Protein AF-A0A392SR39-F1 (afdb_monomer_lite)

pLDDT: mean 93.75, std 4.28, range [76.06, 98.62]

InterPro domains:
  IPR002902 Gnk2-homologous domain [PS51473] (15-86)
  IPR038408 Gnk2-homologous domain superfamily [G3DSA:3.30.430.20] (15-86)

Foldseek 3Di:
DDDDDPDDCFQHQDCPPDDDDDDPDDDPCVVVVVVVVVVQQVVQLLQLLPDDQPDFSKGKDWDDPDPVDIDIYIDGDDNRYHSVRD

Structure (mmCIF, N/CA/C/O backbone):
data_AF-A0A392SR39-F1
#
_entry.id   AF-A0A392SR39-F1
#
loop_
_atom_site.group_PDB
_atom_site.id
_atom_site.type_symbol
_atom_site.label_atom_id
_atom_site.label_alt_id
_atom_site.label_comp_id
_atom_site.label_asym_id
_atom_site.label_entity_id
_atom_site.label_seq_id
_atom_site.pdbx_PDB_ins_code
_atom_site.Cartn_x
_atom_site.Cartn_y
_atom_site.Cartn_z
_atom_site.occupancy
_atom_site.B_iso_or_equiv
_atom_site.auth_seq_id
_atom_site.auth_comp_id
_atom_site.auth_asym_id
_atom_site.auth_atom_id
_atom_site.pdbx_PDB_model_num
ATOM 1 N N . MET A 1 1 ? 8.652 -9.884 -7.296 1.00 80.88 1 MET A N 1
ATOM 2 C CA . MET A 1 1 ? 7.859 -10.151 -8.514 1.00 80.88 1 MET A CA 1
ATOM 3 C C . MET A 1 1 ? 8.812 -10.536 -9.631 1.00 80.88 1 MET A C 1
ATOM 5 O O . MET A 1 1 ? 9.858 -9.910 -9.735 1.00 80.88 1 MET A O 1
ATOM 9 N N . VAL A 1 2 ? 8.476 -11.547 -10.431 1.00 89.56 2 VAL A N 1
ATOM 10 C CA . VAL A 1 2 ? 9.211 -11.897 -11.656 1.00 89.56 2 VAL A CA 1
ATOM 11 C C . VAL A 1 2 ? 8.254 -11.684 -12.827 1.00 89.56 2 VAL A C 1
ATOM 13 O O . VAL A 1 2 ? 7.134 -12.185 -12.782 1.00 89.56 2 VAL A O 1
ATOM 16 N N . ARG A 1 3 ? 8.669 -10.919 -13.842 1.00 89.94 3 ARG A N 1
ATOM 17 C CA . ARG A 1 3 ? 7.878 -10.627 -15.048 1.00 89.94 3 ARG A CA 1
ATOM 18 C C . ARG A 1 3 ? 8.754 -10.811 -16.284 1.00 89.94 3 ARG A C 1
ATOM 20 O O . ARG A 1 3 ? 9.871 -10.307 -16.316 1.00 89.94 3 ARG A O 1
ATOM 27 N N . TYR A 1 4 ? 8.225 -11.500 -17.290 1.00 92.12 4 TYR A N 1
ATOM 28 C CA . TYR A 1 4 ? 8.829 -11.649 -18.614 1.00 92.12 4 TYR A CA 1
ATOM 29 C C . TYR A 1 4 ? 7.808 -11.245 -19.684 1.00 92.12 4 TYR A C 1
ATOM 31 O O . TYR A 1 4 ? 6.601 -11.370 -19.477 1.00 92.12 4 TYR A O 1
ATOM 39 N N . SER A 1 5 ? 8.282 -10.704 -20.803 1.00 93.00 5 SER A N 1
ATOM 40 C CA . SER A 1 5 ? 7.445 -10.208 -21.898 1.00 93.00 5 SER A CA 1
ATOM 41 C C . SER A 1 5 ? 8.297 -10.050 -23.155 1.00 93.00 5 SER A C 1
ATOM 43 O O . SER A 1 5 ? 9.468 -9.695 -23.054 1.00 93.00 5 SER A O 1
ATOM 45 N N . ASN A 1 6 ? 7.700 -10.265 -24.329 1.00 96.38 6 ASN A N 1
ATOM 46 C CA . ASN A 1 6 ? 8.335 -9.958 -25.618 1.00 96.38 6 ASN A CA 1
ATOM 47 C C . ASN A 1 6 ? 8.293 -8.454 -25.950 1.00 96.38 6 ASN A C 1
ATOM 49 O O . ASN A 1 6 ? 9.019 -7.993 -26.822 1.00 96.38 6 ASN A O 1
ATOM 53 N N . ASN A 1 7 ? 7.452 -7.691 -25.249 1.00 94.50 7 ASN A N 1
ATOM 54 C CA . ASN A 1 7 ? 7.397 -6.233 -25.321 1.00 94.50 7 ASN A CA 1
ATOM 55 C C . ASN A 1 7 ? 8.233 -5.616 -24.196 1.00 94.50 7 ASN A C 1
ATOM 57 O O . ASN A 1 7 ? 8.176 -6.119 -23.071 1.00 94.50 7 ASN A O 1
ATOM 61 N N . SER A 1 8 ? 8.929 -4.509 -24.474 1.00 93.75 8 SER A N 1
ATOM 62 C CA . SER A 1 8 ? 9.599 -3.707 -23.439 1.00 93.75 8 SER A CA 1
ATOM 63 C C . SER A 1 8 ? 8.579 -3.139 -22.445 1.00 93.75 8 SER A C 1
ATOM 65 O O . SER A 1 8 ? 7.513 -2.681 -22.851 1.00 93.75 8 SER A O 1
ATOM 67 N N . PHE A 1 9 ? 8.901 -3.184 -21.151 1.00 93.19 9 PHE A N 1
ATOM 68 C CA . PHE A 1 9 ? 8.040 -2.683 -20.069 1.00 93.19 9 PHE A CA 1
ATOM 69 C C . PHE A 1 9 ? 8.811 -1.956 -18.958 1.00 93.19 9 PHE A C 1
ATOM 71 O O . PHE A 1 9 ? 8.215 -1.604 -17.943 1.00 93.19 9 PHE A O 1
ATOM 78 N N . PHE A 1 10 ? 10.121 -1.751 -19.122 1.00 92.50 10 PHE A N 1
ATOM 79 C CA . PHE A 1 10 ? 10.922 -1.019 -18.143 1.00 92.50 10 PHE A CA 1
ATOM 80 C C . PHE A 1 10 ? 10.463 0.437 -18.052 1.00 92.50 10 PHE A C 1
ATOM 82 O O . PHE A 1 10 ? 10.137 1.051 -19.071 1.00 92.50 10 PHE A O 1
ATOM 89 N N . SER A 1 11 ? 10.424 0.970 -16.832 1.00 92.69 11 SER A N 1
ATOM 90 C CA . SER A 1 11 ? 10.004 2.343 -16.525 1.00 92.69 11 SER A CA 1
ATOM 91 C C . SER A 1 11 ? 8.614 2.696 -17.071 1.00 92.69 11 SER A C 1
ATOM 93 O O . SER A 1 11 ? 8.322 3.856 -17.338 1.00 92.69 11 SER A O 1
ATOM 95 N N . THR A 1 12 ? 7.757 1.689 -17.260 1.00 94.44 12 THR A N 1
ATOM 96 C CA . THR A 1 12 ? 6.398 1.847 -17.786 1.00 94.44 12 THR A CA 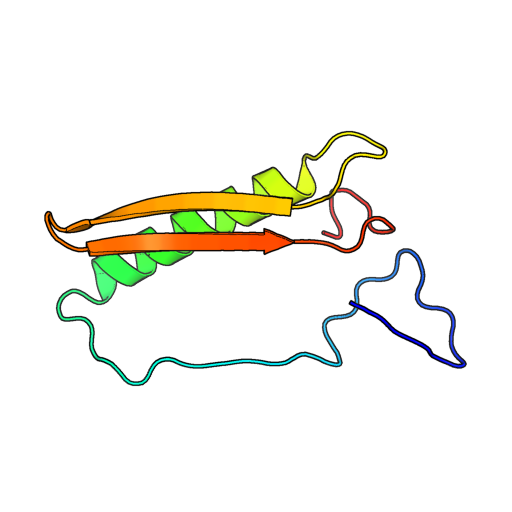1
ATOM 97 C C . THR A 1 12 ? 5.397 1.338 -16.760 1.00 94.44 12 THR A C 1
ATOM 99 O O . THR A 1 12 ? 5.458 0.176 -16.350 1.00 94.44 12 THR A O 1
ATOM 102 N N . VAL A 1 13 ? 4.441 2.186 -16.376 1.00 94.12 13 VAL A N 1
ATOM 103 C CA . VAL A 1 13 ? 3.363 1.799 -15.460 1.00 94.12 13 VAL A CA 1
ATOM 104 C C . VAL A 1 13 ? 2.531 0.685 -16.084 1.00 94.12 13 VAL A C 1
ATOM 106 O O . VAL A 1 13 ? 2.037 0.794 -17.207 1.00 94.12 13 VAL A O 1
ATOM 109 N N . ALA A 1 14 ? 2.355 -0.398 -15.335 1.00 92.44 14 ALA A N 1
ATOM 110 C CA . ALA A 1 14 ? 1.517 -1.512 -15.737 1.00 92.44 14 ALA A CA 1
ATOM 111 C C . ALA A 1 14 ? 0.781 -2.075 -14.524 1.00 92.44 14 ALA A C 1
ATOM 113 O O . ALA A 1 14 ? 1.393 -2.615 -13.607 1.00 92.44 14 ALA A O 1
ATOM 114 N N . THR A 1 15 ? -0.545 -1.998 -14.558 1.00 90.62 15 THR A N 1
ATOM 115 C CA . THR A 1 15 ? -1.432 -2.577 -13.536 1.00 90.62 15 THR A CA 1
ATOM 116 C C . THR A 1 15 ? -1.871 -4.003 -13.875 1.00 90.62 15 THR A C 1
ATOM 118 O O . THR A 1 15 ? -2.494 -4.673 -13.056 1.00 90.62 15 THR A O 1
ATOM 121 N N . SER A 1 16 ? -1.536 -4.483 -15.078 1.00 90.06 16 SER A N 1
ATOM 122 C CA . SER A 1 16 ? -1.843 -5.829 -15.557 1.00 90.06 16 SER A CA 1
ATOM 123 C C . SER A 1 16 ? -0.563 -6.596 -15.923 1.00 90.06 16 SER A C 1
ATOM 125 O O . SER A 1 16 ? 0.318 -6.029 -16.583 1.00 90.06 16 SER A O 1
ATOM 127 N N . PRO A 1 17 ? -0.457 -7.887 -15.550 1.00 88.25 17 PRO A N 1
ATOM 128 C CA . PRO A 1 17 ? -1.430 -8.663 -14.770 1.00 88.25 17 PRO A CA 1
ATOM 129 C C . PRO A 1 17 ? -1.384 -8.330 -13.267 1.00 88.25 17 PRO A C 1
ATOM 131 O O . PRO A 1 17 ? -0.306 -8.155 -12.703 1.00 88.25 17 PRO A O 1
ATOM 134 N N . GLY A 1 18 ? -2.551 -8.293 -12.618 1.00 88.50 18 GLY A N 1
ATOM 135 C CA . GLY A 1 18 ? -2.704 -8.049 -11.180 1.00 88.50 18 GLY A CA 1
ATOM 136 C C . GLY A 1 18 ? -3.506 -9.157 -10.493 1.00 88.50 18 GLY A C 1
ATOM 137 O O . GLY A 1 18 ? -4.362 -9.786 -11.115 1.00 88.50 18 GLY A O 1
ATOM 138 N N . ILE A 1 19 ? -3.226 -9.403 -9.210 1.00 92.50 19 ILE A N 1
ATOM 139 C CA . ILE A 1 19 ? -4.000 -10.314 -8.353 1.00 92.50 19 ILE A CA 1
ATOM 140 C C . ILE A 1 19 ? -4.685 -9.474 -7.280 1.00 92.50 19 ILE A C 1
ATOM 142 O O . ILE A 1 19 ? -4.024 -8.712 -6.578 1.00 92.50 19 ILE A O 1
ATOM 146 N N . TYR A 1 20 ? -5.996 -9.656 -7.130 1.00 93.00 20 TYR A N 1
ATOM 147 C CA . TYR A 1 20 ? -6.807 -8.955 -6.140 1.00 93.00 20 TYR A CA 1
ATOM 148 C C . TYR A 1 20 ? -7.450 -9.967 -5.197 1.00 93.00 20 TYR A C 1
ATOM 150 O O . TYR A 1 20 ? -8.103 -10.911 -5.640 1.00 93.00 20 TYR A O 1
ATOM 158 N N . LEU A 1 21 ? -7.256 -9.765 -3.896 1.00 95.06 21 LEU A N 1
ATOM 159 C CA . LEU A 1 21 ? -7.873 -10.558 -2.838 1.00 95.06 21 LEU A CA 1
ATOM 160 C C . LEU A 1 21 ? -8.829 -9.661 -2.057 1.00 95.06 21 LEU A C 1
ATOM 162 O O . LEU A 1 21 ? -8.503 -8.514 -1.755 1.00 95.06 21 LEU A O 1
ATOM 166 N N . LEU A 1 22 ? -10.009 -10.186 -1.740 1.00 94.25 22 LEU A N 1
ATOM 167 C CA . LEU A 1 22 ? -11.060 -9.459 -1.036 1.00 94.25 22 LEU A CA 1
ATOM 168 C C . LEU A 1 22 ? -11.371 -10.156 0.284 1.00 94.25 22 LEU A C 1
ATOM 170 O O . LEU A 1 22 ? -11.409 -11.383 0.357 1.00 94.25 22 LEU A O 1
ATOM 174 N N . ASN A 1 23 ? -11.622 -9.360 1.319 1.00 92.00 23 ASN A N 1
ATOM 175 C CA . ASN A 1 23 ? -12.135 -9.855 2.588 1.00 92.00 23 ASN A CA 1
ATOM 176 C C . ASN A 1 23 ? -13.672 -9.821 2.565 1.00 92.00 23 ASN A C 1
ATOM 178 O O . ASN A 1 23 ? -14.257 -8.824 2.149 1.00 92.00 23 ASN A O 1
ATOM 182 N N . THR A 1 24 ? -14.319 -10.898 3.014 1.00 96.00 24 THR A N 1
ATOM 183 C CA . THR A 1 24 ? -15.785 -11.023 3.094 1.00 96.00 24 THR A CA 1
ATOM 184 C C . THR A 1 24 ? -16.353 -10.674 4.474 1.00 96.00 24 THR A C 1
ATOM 186 O O . THR A 1 24 ? -17.561 -10.763 4.679 1.00 96.00 24 THR A O 1
ATOM 189 N N . ALA A 1 25 ? -15.504 -10.330 5.446 1.00 93.31 25 ALA A N 1
ATOM 190 C CA . ALA A 1 25 ? -15.926 -9.913 6.777 1.00 93.31 25 ALA A CA 1
ATOM 191 C C . ALA A 1 25 ? -16.541 -8.505 6.763 1.00 93.31 25 ALA A C 1
ATOM 193 O O . ALA A 1 25 ? -16.098 -7.619 6.032 1.00 93.31 25 ALA A O 1
ATOM 194 N N . ASN A 1 26 ? -17.534 -8.289 7.626 1.00 92.56 26 ASN A N 1
ATOM 195 C CA . ASN A 1 26 ? -18.174 -6.988 7.798 1.00 92.56 26 ASN A CA 1
ATOM 196 C C . ASN A 1 26 ? -17.419 -6.105 8.795 1.00 92.56 26 ASN A C 1
ATOM 198 O O . ASN A 1 26 ? -16.842 -6.593 9.768 1.00 92.56 26 ASN A O 1
ATOM 202 N N . ILE A 1 27 ? -17.515 -4.790 8.594 1.00 91.31 27 ILE A N 1
ATOM 203 C CA . ILE A 1 27 ? -17.057 -3.778 9.545 1.00 91.31 27 ILE A CA 1
ATOM 204 C C . ILE A 1 27 ? -18.223 -2.883 9.959 1.00 91.31 27 ILE A C 1
ATOM 206 O O . ILE A 1 27 ? -18.919 -2.319 9.119 1.00 91.31 27 ILE A O 1
ATOM 210 N N . THR A 1 28 ? -18.453 -2.763 11.267 1.00 92.00 28 THR A N 1
ATOM 211 C CA . THR A 1 28 ? -19.634 -2.068 11.799 1.00 92.00 28 THR A CA 1
ATOM 212 C C . THR A 1 28 ? -19.633 -0.576 11.467 1.00 92.00 28 THR A C 1
ATOM 214 O O . THR A 1 28 ? -20.651 -0.035 11.050 1.00 92.00 28 THR A O 1
ATOM 217 N N . ASN A 1 29 ? -18.493 0.104 11.632 1.00 93.00 29 ASN A N 1
ATOM 218 C CA . ASN A 1 29 ? -18.357 1.531 11.331 1.00 93.00 29 ASN A CA 1
ATOM 219 C C . ASN A 1 29 ? -17.631 1.733 9.996 1.00 93.00 29 ASN A C 1
ATOM 221 O O . ASN A 1 29 ? -16.455 2.097 9.953 1.00 93.00 29 ASN A O 1
ATOM 225 N N . GLN A 1 30 ? -18.345 1.457 8.905 1.00 94.31 30 GLN A N 1
ATOM 226 C CA . GLN A 1 30 ? -17.780 1.476 7.560 1.00 94.31 30 GLN A CA 1
ATOM 227 C C . GLN A 1 30 ? -17.240 2.854 7.167 1.00 94.31 30 GLN A C 1
ATOM 229 O O . GLN A 1 30 ? -16.136 2.935 6.644 1.00 94.31 30 GLN A O 1
ATOM 234 N N . THR A 1 31 ? -17.955 3.943 7.457 1.00 96.12 31 THR A N 1
ATOM 235 C CA . THR A 1 31 ? -17.531 5.295 7.057 1.00 96.12 31 THR A CA 1
ATOM 236 C C . THR A 1 31 ? -16.186 5.681 7.668 1.00 96.12 31 THR A C 1
ATOM 238 O O . THR A 1 31 ? -15.276 6.092 6.945 1.00 96.12 31 THR A O 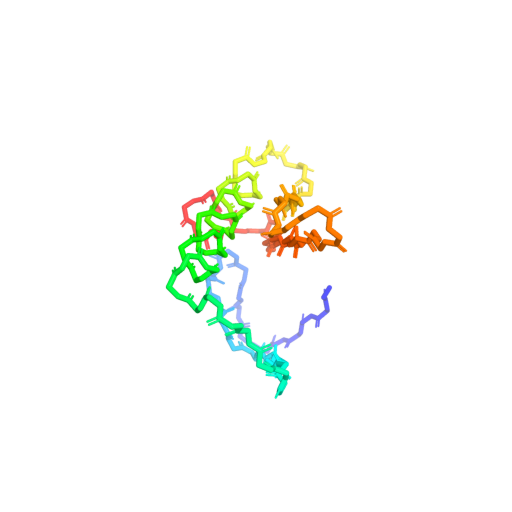1
ATOM 241 N N . ASN A 1 32 ? -16.026 5.511 8.985 1.00 95.38 32 ASN A N 1
ATOM 242 C CA . ASN A 1 32 ? -14.769 5.856 9.652 1.00 95.38 32 ASN A CA 1
ATOM 243 C C . ASN A 1 32 ? -13.643 4.907 9.246 1.00 95.38 32 ASN A C 1
ATOM 245 O O . ASN A 1 32 ? -12.517 5.354 9.038 1.00 95.38 32 ASN A O 1
ATOM 249 N N . PHE A 1 33 ? -13.948 3.615 9.096 1.00 96.12 33 PHE A N 1
ATOM 250 C CA . PHE A 1 33 ? -12.965 2.640 8.643 1.00 96.12 33 PHE A CA 1
ATOM 251 C C . PHE A 1 33 ? -12.461 2.944 7.233 1.00 96.12 33 PHE A C 1
ATOM 253 O O . PHE A 1 33 ? -11.256 2.955 7.023 1.00 96.12 33 PHE A O 1
ATOM 260 N N . MET A 1 34 ? -13.353 3.225 6.280 1.00 97.19 34 MET A N 1
ATOM 261 C CA . MET A 1 34 ? -12.954 3.515 4.902 1.00 97.19 34 MET A CA 1
ATOM 262 C C . MET A 1 34 ? -12.089 4.770 4.834 1.00 97.19 34 MET A C 1
ATOM 264 O O . MET A 1 34 ? -11.081 4.764 4.135 1.00 97.19 34 MET A O 1
ATOM 268 N N . ARG A 1 35 ? -12.423 5.815 5.604 1.00 98.06 35 ARG A N 1
ATOM 269 C CA . ARG A 1 35 ? -11.569 7.004 5.716 1.00 98.06 35 ARG A CA 1
ATOM 270 C C . ARG A 1 35 ? -10.177 6.647 6.246 1.00 98.06 35 ARG A C 1
ATOM 272 O O . ARG A 1 35 ? -9.190 6.961 5.594 1.00 98.06 35 ARG A O 1
ATOM 279 N N . LEU A 1 36 ? -10.109 5.939 7.377 1.00 98.06 36 LEU A N 1
ATOM 280 C CA . LEU A 1 36 ? -8.844 5.498 7.972 1.00 98.06 36 LEU A CA 1
ATOM 281 C C . LEU A 1 36 ? -8.020 4.645 6.997 1.00 98.06 36 LEU A C 1
ATOM 283 O O . LEU A 1 36 ? -6.805 4.809 6.903 1.00 98.06 36 LEU A O 1
ATOM 287 N N . LEU A 1 37 ? -8.686 3.746 6.270 1.00 97.62 37 LEU A N 1
ATOM 288 C CA . LEU A 1 37 ? -8.080 2.872 5.277 1.00 97.62 37 LEU A CA 1
ATOM 289 C C . LEU A 1 37 ? -7.461 3.677 4.134 1.00 97.62 37 LEU A C 1
ATOM 291 O O . LEU A 1 37 ? -6.285 3.484 3.841 1.00 97.62 37 LEU A O 1
ATOM 295 N N . PHE A 1 38 ? -8.216 4.588 3.515 1.00 98.19 38 PHE A N 1
ATOM 296 C CA . PHE A 1 38 ? -7.707 5.413 2.417 1.00 98.19 38 PHE A CA 1
ATOM 297 C C . PHE A 1 38 ? -6.554 6.313 2.854 1.00 98.19 38 PHE A C 1
ATOM 299 O O . PHE A 1 38 ? -5.529 6.334 2.176 1.00 98.19 38 PHE A O 1
ATOM 306 N N . ASP A 1 39 ? -6.676 6.978 4.004 1.00 98.56 39 ASP A N 1
ATOM 307 C CA . ASP A 1 39 ? -5.613 7.833 4.540 1.00 98.56 39 ASP A CA 1
ATOM 308 C C . ASP A 1 39 ? -4.328 7.010 4.770 1.00 98.56 39 ASP A C 1
ATOM 310 O O . ASP A 1 39 ? -3.248 7.369 4.300 1.00 98.56 39 ASP A O 1
ATOM 314 N N . THR A 1 40 ? -4.447 5.837 5.403 1.00 98.62 40 THR A N 1
ATOM 315 C CA . THR A 1 40 ? -3.293 4.969 5.705 1.00 98.62 40 THR A CA 1
ATOM 316 C C . THR A 1 40 ? -2.665 4.366 4.443 1.00 98.62 40 THR A C 1
ATOM 318 O O . THR A 1 40 ? -1.436 4.263 4.361 1.00 98.62 40 THR A O 1
ATOM 321 N N . MET A 1 41 ? -3.475 3.978 3.450 1.00 98.25 41 MET A N 1
ATOM 322 C CA . MET A 1 41 ? -2.984 3.464 2.165 1.00 98.25 41 MET A CA 1
ATOM 323 C C . MET A 1 41 ? -2.258 4.546 1.365 1.00 98.25 41 MET A C 1
ATOM 325 O O . MET A 1 41 ? -1.156 4.280 0.889 1.00 98.25 41 MET A O 1
ATOM 329 N N . ASN A 1 42 ? -2.824 5.753 1.272 1.00 98.25 42 ASN A N 1
ATOM 330 C CA . ASN A 1 42 ? -2.201 6.872 0.562 1.00 98.25 42 ASN A CA 1
ATOM 331 C C . ASN A 1 42 ? -0.859 7.239 1.192 1.00 98.25 42 ASN A C 1
ATOM 333 O O . ASN A 1 42 ? 0.153 7.284 0.504 1.00 98.25 42 ASN A O 1
ATOM 337 N N . GLU A 1 43 ? -0.807 7.367 2.519 1.00 98.19 43 GLU A N 1
ATOM 338 C CA . GLU A 1 43 ? 0.455 7.634 3.211 1.00 98.19 43 GLU A CA 1
ATOM 339 C C . GLU A 1 43 ? 1.492 6.513 3.033 1.00 98.19 43 GLU A C 1
ATOM 341 O O . GLU A 1 43 ? 2.699 6.767 3.034 1.00 98.19 43 GLU A O 1
ATOM 346 N N . SER A 1 44 ? 1.043 5.260 2.913 1.00 98.19 44 SER A N 1
ATOM 347 C CA . SER A 1 44 ? 1.937 4.137 2.611 1.00 98.19 44 SER A CA 1
ATOM 348 C C . SER A 1 44 ? 2.483 4.243 1.186 1.00 98.19 44 SER A C 1
ATOM 350 O O . SER A 1 44 ? 3.684 4.066 0.987 1.00 98.19 44 SER A O 1
ATOM 352 N N . ALA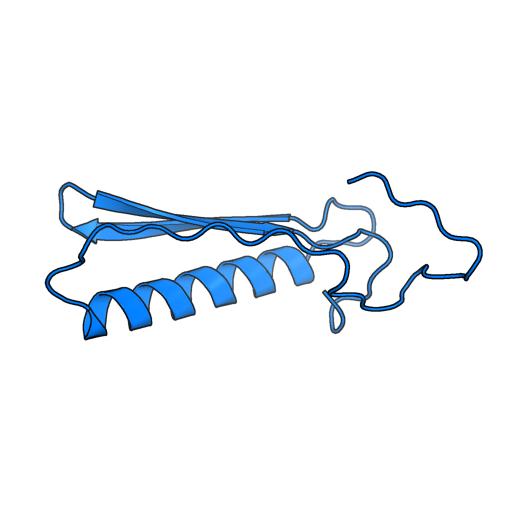 A 1 45 ? 1.629 4.563 0.210 1.00 97.31 45 ALA A N 1
ATOM 353 C CA . ALA A 1 45 ? 2.017 4.750 -1.186 1.00 97.31 45 ALA A CA 1
ATOM 354 C C . ALA A 1 45 ? 3.005 5.914 -1.345 1.00 97.31 45 ALA A C 1
ATOM 356 O O . ALA A 1 45 ? 4.091 5.717 -1.888 1.00 97.31 45 ALA A O 1
ATOM 357 N N . ASP A 1 46 ? 2.706 7.072 -0.750 1.00 97.12 46 ASP A N 1
ATOM 358 C CA . ASP A 1 46 ? 3.577 8.253 -0.775 1.00 97.12 46 ASP A CA 1
ATOM 359 C C . ASP A 1 46 ? 4.970 7.936 -0.219 1.00 97.12 46 ASP A C 1
ATOM 361 O O . ASP A 1 46 ? 5.995 8.312 -0.792 1.00 97.12 46 ASP A O 1
ATOM 365 N N . LYS A 1 47 ? 5.040 7.194 0.894 1.00 96.56 47 LYS A N 1
ATOM 366 C CA . LYS A 1 47 ? 6.321 6.772 1.476 1.00 96.56 47 LYS A CA 1
ATOM 367 C C . LYS A 1 47 ? 7.081 5.801 0.578 1.00 96.56 47 LYS A C 1
ATOM 369 O O . LYS A 1 47 ? 8.299 5.924 0.470 1.00 96.56 47 LYS A O 1
ATOM 374 N N . ALA A 1 48 ? 6.392 4.852 -0.056 1.00 96.75 48 ALA A N 1
ATOM 375 C CA . ALA A 1 48 ? 7.028 3.925 -0.988 1.00 96.75 48 ALA A CA 1
ATOM 376 C C . ALA A 1 48 ? 7.601 4.675 -2.205 1.00 96.75 48 ALA A C 1
ATOM 378 O O . ALA A 1 48 ? 8.751 4.428 -2.586 1.00 96.75 48 ALA A O 1
ATOM 379 N N . ALA A 1 49 ? 6.849 5.638 -2.748 1.00 96.19 49 ALA A N 1
ATOM 380 C CA . ALA A 1 49 ? 7.245 6.479 -3.875 1.00 96.19 49 ALA A CA 1
ATOM 381 C C . ALA A 1 49 ? 8.445 7.373 -3.573 1.00 96.19 49 ALA A C 1
ATOM 383 O O . ALA A 1 49 ? 9.372 7.451 -4.383 1.00 96.19 49 ALA A O 1
ATOM 384 N N . ASN A 1 50 ? 8.475 7.968 -2.380 1.00 95.19 50 ASN A N 1
ATOM 385 C CA . ASN A 1 50 ? 9.512 8.900 -1.932 1.00 95.19 50 ASN A CA 1
ATOM 386 C C . ASN A 1 50 ? 10.816 8.216 -1.465 1.00 95.19 50 ASN A C 1
ATOM 388 O O . ASN A 1 50 ? 11.634 8.837 -0.784 1.00 95.19 50 ASN A O 1
ATOM 392 N N . SER A 1 51 ? 11.029 6.943 -1.808 1.00 89.62 51 SER A N 1
ATOM 393 C CA . SER A 1 51 ? 12.264 6.220 -1.482 1.00 89.62 51 SER A CA 1
ATOM 394 C C . SER A 1 51 ? 13.469 6.798 -2.237 1.00 89.62 51 SER A C 1
ATOM 396 O O . SER A 1 51 ? 13.360 7.195 -3.398 1.00 89.62 51 SER A O 1
ATOM 398 N N . SER A 1 52 ? 14.643 6.814 -1.600 1.00 84.94 52 SER A N 1
ATOM 399 C CA . SER A 1 52 ? 15.877 7.312 -2.221 1.00 84.94 52 SER A CA 1
ATOM 400 C C . SER A 1 52 ? 16.302 6.479 -3.438 1.00 84.94 52 SER A C 1
ATOM 402 O O . SER A 1 52 ? 15.974 5.297 -3.564 1.00 84.94 52 SER A O 1
ATOM 404 N N . VAL A 1 53 ? 17.066 7.093 -4.347 1.00 78.19 53 VAL A N 1
ATOM 405 C CA . VAL A 1 53 ? 17.583 6.417 -5.547 1.00 78.19 53 VAL A CA 1
ATOM 406 C C . VAL A 1 53 ? 18.397 5.185 -5.141 1.00 78.19 53 VAL A C 1
ATOM 408 O O . VAL A 1 53 ? 19.331 5.279 -4.349 1.00 78.19 53 VAL A O 1
ATOM 411 N N . GLY A 1 54 ? 18.036 4.021 -5.686 1.00 76.06 54 GLY A N 1
ATOM 412 C CA . GLY A 1 54 ? 18.685 2.741 -5.382 1.00 76.06 54 GLY A CA 1
ATOM 413 C C . GLY A 1 54 ? 18.179 2.039 -4.115 1.00 76.06 54 GLY A C 1
ATOM 414 O O . GLY A 1 54 ? 18.540 0.882 -3.890 1.00 76.06 54 GLY A O 1
ATOM 415 N N . ALA A 1 55 ? 17.320 2.675 -3.311 1.00 86.25 55 ALA A N 1
ATOM 416 C CA . ALA A 1 55 ? 16.613 2.000 -2.228 1.00 86.25 55 ALA A CA 1
ATOM 417 C C . ALA A 1 55 ? 15.426 1.185 -2.763 1.00 86.25 55 ALA A C 1
ATOM 419 O O . ALA A 1 55 ? 14.894 1.433 -3.845 1.00 86.25 55 ALA A O 1
ATOM 420 N N . LYS A 1 56 ? 14.994 0.190 -1.980 1.00 87.69 56 LYS A N 1
ATOM 421 C CA . LYS A 1 56 ? 13.770 -0.558 -2.280 1.00 87.69 56 LYS A CA 1
ATOM 422 C C . LYS A 1 56 ? 12.568 0.375 -2.130 1.00 87.69 56 LYS A C 1
ATOM 424 O O . LYS A 1 56 ? 12.366 0.910 -1.044 1.00 87.69 56 LYS A O 1
ATOM 429 N N . LYS A 1 57 ? 11.747 0.493 -3.175 1.00 93.88 57 LYS A N 1
ATOM 430 C CA . LYS A 1 57 ? 10.498 1.271 -3.155 1.00 93.88 57 LYS A CA 1
ATOM 431 C C . LYS A 1 57 ? 9.376 0.521 -2.439 1.00 93.88 57 LYS A C 1
ATOM 433 O O . LYS A 1 57 ? 8.487 -0.036 -3.079 1.00 93.88 57 LYS A O 1
ATOM 438 N N . TYR A 1 58 ? 9.451 0.437 -1.114 1.00 95.19 58 TYR A N 1
ATOM 439 C CA . TYR A 1 58 ? 8.402 -0.162 -0.292 1.00 95.19 58 TYR A CA 1
ATOM 440 C C . TYR A 1 58 ? 8.199 0.626 0.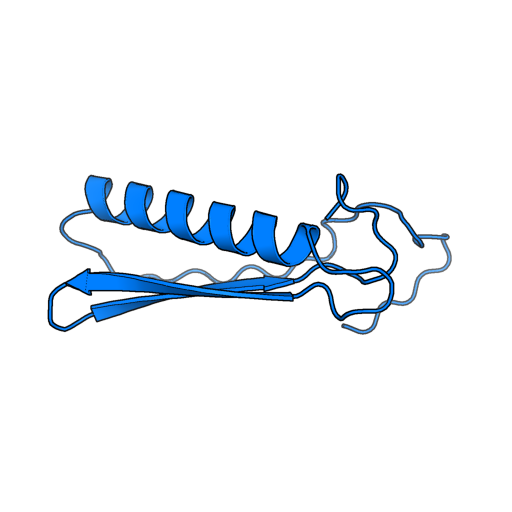996 1.00 95.19 58 TYR A C 1
ATOM 442 O O . TYR A 1 58 ? 9.130 1.233 1.522 1.00 95.19 58 TYR A O 1
ATOM 450 N N . ALA A 1 59 ? 6.986 0.567 1.529 1.00 97.25 59 ALA A N 1
ATOM 451 C CA . ALA A 1 59 ? 6.672 1.126 2.829 1.00 97.25 59 ALA A CA 1
ATOM 452 C C . ALA A 1 59 ? 5.547 0.341 3.495 1.00 97.25 59 ALA A C 1
ATOM 454 O O . ALA A 1 59 ? 4.711 -0.280 2.836 1.00 97.25 59 ALA A O 1
ATOM 455 N N . THR A 1 60 ? 5.526 0.403 4.820 1.00 97.88 60 THR A N 1
ATOM 456 C CA . THR A 1 60 ? 4.427 -0.097 5.637 1.00 97.88 60 THR A CA 1
ATOM 457 C C . THR A 1 60 ? 3.917 1.005 6.548 1.00 97.88 60 THR A C 1
ATOM 459 O O . THR A 1 60 ? 4.649 1.934 6.912 1.00 97.88 60 THR A O 1
ATOM 462 N N . LYS A 1 61 ? 2.648 0.903 6.927 1.00 98.38 61 LYS A N 1
ATOM 463 C CA . LYS A 1 61 ? 2.050 1.775 7.930 1.00 98.38 61 LYS A CA 1
ATOM 464 C C . LYS A 1 61 ? 0.989 1.024 8.715 1.00 98.38 61 LYS A C 1
ATOM 466 O O . LYS A 1 61 ? 0.320 0.135 8.195 1.00 98.38 61 LYS A O 1
ATOM 471 N N . GLU A 1 62 ? 0.854 1.419 9.969 1.00 98.31 62 GLU A N 1
ATOM 472 C CA . GLU A 1 62 ? -0.130 0.886 10.896 1.00 98.31 62 GLU A CA 1
ATOM 473 C C . GLU A 1 62 ? -1.047 2.009 11.372 1.00 98.31 62 GLU A C 1
ATOM 475 O O . GLU A 1 62 ? -0.612 3.157 11.516 1.00 98.31 62 GLU A O 1
ATOM 480 N N . ALA A 1 63 ? -2.309 1.677 11.621 1.00 98.00 63 ALA A N 1
ATOM 481 C CA . ALA A 1 63 ? -3.277 2.594 12.202 1.00 98.00 63 ALA A CA 1
ATOM 482 C C . ALA A 1 63 ? -4.260 1.843 13.105 1.00 98.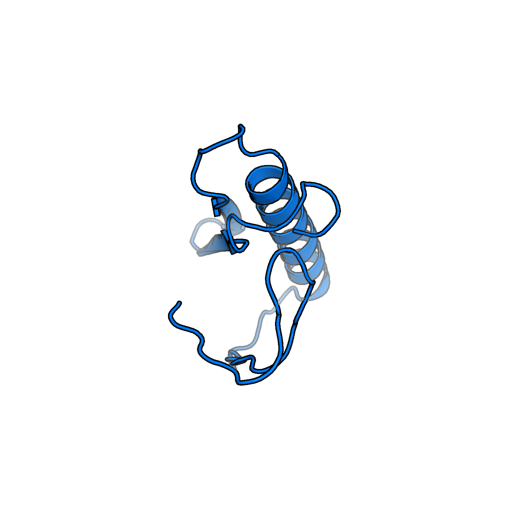00 63 ALA A C 1
ATOM 484 O O . ALA A 1 63 ? -4.717 0.752 12.773 1.00 98.00 63 ALA A O 1
ATOM 485 N N . SER A 1 64 ? -4.617 2.419 14.250 1.00 97.44 64 SER A N 1
ATOM 486 C CA . SER A 1 64 ? -5.568 1.785 15.167 1.00 97.44 64 SER A CA 1
ATOM 487 C C . SER A 1 64 ? -7.000 1.928 14.647 1.00 97.44 64 SER A C 1
ATOM 489 O O . SER A 1 64 ? -7.491 3.043 14.481 1.00 97.44 64 SER A O 1
ATOM 491 N N . ILE A 1 65 ? -7.690 0.805 14.431 1.00 94.75 65 ILE A N 1
ATOM 492 C CA . ILE A 1 65 ? -9.133 0.773 14.127 1.00 94.75 65 ILE A CA 1
ATOM 493 C C . ILE A 1 65 ? -9.930 0.864 15.435 1.00 94.75 65 ILE A C 1
ATOM 495 O O . ILE A 1 65 ? -10.934 1.567 15.524 1.00 94.75 65 ILE A O 1
ATOM 499 N N . SER A 1 66 ? -9.480 0.132 16.457 1.00 92.56 66 SER A N 1
ATOM 500 C CA . SER A 1 66 ? -10.044 0.112 17.808 1.00 92.56 66 SER A CA 1
ATOM 501 C C . SER A 1 66 ? -8.960 -0.260 18.825 1.00 92.56 66 SER A C 1
ATOM 503 O O . SER A 1 66 ? -7.805 -0.466 18.459 1.00 92.56 66 SER A O 1
ATOM 505 N N . SER A 1 67 ? -9.321 -0.401 20.103 1.00 93.94 67 SER A N 1
ATOM 506 C CA . SER A 1 67 ? -8.405 -0.891 21.145 1.00 93.94 67 SER A CA 1
ATOM 507 C C . SER A 1 67 ? -7.910 -2.324 20.918 1.00 93.94 67 SER A C 1
ATOM 509 O O . SER A 1 67 ? -6.940 -2.731 21.549 1.00 93.94 67 SER A O 1
ATOM 511 N N . PHE A 1 68 ? -8.573 -3.093 20.048 1.00 93.44 68 PHE A N 1
ATOM 512 C CA . PHE A 1 68 ? -8.269 -4.507 19.802 1.00 93.44 68 PHE A CA 1
ATOM 513 C C . PHE A 1 68 ? -7.907 -4.809 18.344 1.00 93.44 68 PHE A C 1
ATOM 515 O O . PHE A 1 68 ? -7.621 -5.957 18.015 1.00 93.44 68 PHE A O 1
ATOM 522 N N . GLN A 1 69 ? -7.968 -3.814 17.455 1.00 93.69 69 GLN A N 1
ATOM 523 C CA . GLN A 1 69 ? -7.769 -4.013 16.024 1.00 93.69 69 GLN A CA 1
ATOM 524 C C . GLN A 1 69 ? -6.855 -2.939 15.448 1.00 93.69 69 GLN A C 1
ATOM 526 O O . GLN A 1 69 ? -7.121 -1.742 15.577 1.00 93.69 69 GLN A O 1
ATOM 531 N N . THR A 1 70 ? -5.834 -3.399 14.735 1.00 97.12 70 THR A N 1
ATOM 532 C CA . THR A 1 70 ? -4.881 -2.567 14.005 1.00 97.12 70 THR A CA 1
ATOM 533 C C . THR A 1 70 ? -5.034 -2.834 12.514 1.00 97.12 70 THR A C 1
ATOM 535 O O . THR A 1 70 ? -5.096 -3.983 12.075 1.00 97.12 70 THR A O 1
ATOM 538 N N . LEU A 1 71 ? -5.118 -1.762 11.736 1.00 97.31 71 LEU A N 1
ATOM 539 C CA . LEU A 1 71 ? -4.997 -1.775 10.290 1.00 97.31 71 LEU A CA 1
ATOM 540 C C . LEU A 1 71 ? -3.514 -1.804 9.925 1.00 97.31 71 LEU A C 1
ATOM 542 O O . LEU A 1 71 ? -2.751 -0.966 10.400 1.00 97.31 71 LEU A O 1
ATOM 546 N N . TYR A 1 72 ? -3.142 -2.715 9.033 1.00 98.12 72 TYR A N 1
ATOM 547 C CA . TYR A 1 72 ? -1.804 -2.804 8.458 1.00 98.12 72 TYR A CA 1
ATOM 548 C C . TYR A 1 72 ? -1.889 -2.547 6.955 1.00 98.12 72 TYR A C 1
ATOM 550 O O . TYR A 1 72 ? -2.659 -3.203 6.252 1.00 98.12 72 TYR A O 1
ATOM 558 N N . CYS A 1 73 ? -1.080 -1.616 6.461 1.00 98.38 73 CYS A N 1
ATOM 559 C CA . CYS A 1 73 ? -0.953 -1.305 5.044 1.00 98.38 73 CYS A CA 1
ATOM 560 C C . CYS A 1 73 ? 0.488 -1.536 4.586 1.00 98.38 73 CYS A C 1
ATOM 562 O O . CYS A 1 73 ? 1.442 -1.228 5.303 1.00 98.38 73 CYS A O 1
ATOM 564 N N . LEU A 1 74 ? 0.632 -2.061 3.371 1.00 97.94 74 LEU A N 1
ATOM 565 C CA . LEU A 1 74 ? 1.900 -2.212 2.669 1.00 97.94 74 LEU A CA 1
ATOM 566 C C . LEU A 1 74 ? 1.727 -1.667 1.254 1.00 97.94 74 LEU A C 1
ATOM 568 O O . LEU A 1 74 ? 0.764 -2.017 0.574 1.00 97.94 74 LEU A O 1
ATOM 572 N N . ALA A 1 75 ? 2.674 -0.844 0.819 1.00 97.25 75 ALA A N 1
ATOM 573 C CA . ALA A 1 75 ? 2.783 -0.372 -0.553 1.00 97.25 75 ALA A CA 1
ATOM 574 C C . ALA A 1 75 ? 4.166 -0.731 -1.102 1.00 97.25 75 ALA A C 1
ATOM 576 O O . ALA A 1 75 ? 5.166 -0.692 -0.377 1.00 97.25 75 ALA A O 1
ATOM 577 N N . GLN A 1 76 ? 4.223 -1.101 -2.378 1.00 95.62 76 GLN A N 1
ATOM 578 C CA . GLN A 1 76 ? 5.465 -1.434 -3.061 1.00 95.62 76 GLN A CA 1
ATOM 579 C C . GLN A 1 76 ? 5.367 -1.077 -4.544 1.00 95.62 76 GLN A C 1
ATOM 581 O O . GLN A 1 76 ? 4.389 -1.434 -5.195 1.00 95.62 76 GLN A O 1
ATOM 586 N N . CYS A 1 77 ? 6.433 -0.483 -5.077 1.00 92.94 77 CYS A N 1
ATOM 587 C CA . CYS A 1 77 ? 6.598 -0.199 -6.500 1.00 92.94 77 CYS A CA 1
ATOM 588 C C . CYS A 1 77 ? 7.753 -1.002 -7.089 1.00 92.94 77 CYS A C 1
ATOM 590 O O . CYS A 1 77 ? 8.646 -1.478 -6.375 1.00 92.94 77 CYS A O 1
ATOM 592 N N . THR A 1 78 ? 7.762 -1.156 -8.411 1.00 92.12 78 THR A N 1
ATOM 593 C CA . THR A 1 78 ? 8.941 -1.685 -9.093 1.00 92.12 78 THR A CA 1
ATOM 594 C C . THR A 1 78 ? 10.031 -0.613 -9.121 1.00 92.12 78 THR A C 1
ATOM 596 O O . THR A 1 78 ? 9.766 0.578 -9.280 1.00 92.12 78 THR A O 1
ATOM 599 N N . ASN A 1 79 ? 11.280 -1.021 -8.888 1.00 90.44 79 ASN A N 1
ATOM 600 C CA . ASN A 1 79 ? 12.386 -0.077 -8.684 1.00 90.44 79 ASN A CA 1
ATOM 601 C C . ASN A 1 79 ? 12.738 0.752 -9.933 1.00 90.44 79 ASN A C 1
ATOM 603 O O . ASN A 1 79 ? 13.480 1.721 -9.820 1.00 90.44 79 ASN A O 1
ATOM 607 N N . ASP A 1 80 ? 12.246 0.360 -11.105 1.00 90.62 80 ASP A N 1
ATOM 608 C CA . ASP A 1 80 ? 12.469 1.014 -12.393 1.00 90.62 80 ASP A CA 1
ATOM 609 C C . ASP A 1 80 ? 11.507 2.181 -12.678 1.00 90.62 80 ASP A C 1
ATOM 611 O O . ASP A 1 80 ? 11.720 2.908 -13.650 1.00 90.62 80 ASP A O 1
ATOM 615 N N . LEU A 1 81 ? 10.472 2.380 -11.852 1.00 92.56 81 LEU A N 1
ATOM 616 C CA . LEU A 1 81 ? 9.537 3.501 -11.978 1.00 92.56 81 LEU A CA 1
ATOM 617 C C . LEU A 1 81 ? 10.096 4.785 -11.355 1.00 92.56 81 LEU A C 1
ATOM 619 O O . LEU A 1 81 ? 10.840 4.752 -10.367 1.00 92.56 81 LEU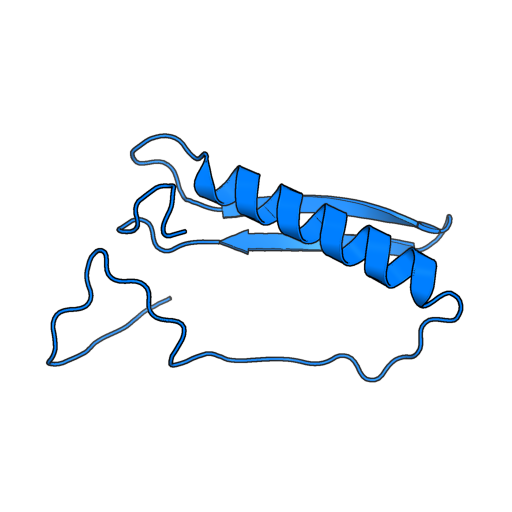 A O 1
ATOM 623 N N . SER A 1 82 ? 9.678 5.932 -11.896 1.00 92.50 82 SER A N 1
ATOM 624 C CA . SER A 1 82 ? 9.921 7.242 -11.288 1.00 92.50 82 SER A CA 1
ATOM 625 C C . SER A 1 82 ? 9.195 7.373 -9.936 1.00 92.50 82 SER A C 1
ATOM 627 O O . SER A 1 82 ? 8.565 6.433 -9.452 1.00 92.50 82 SER A O 1
ATOM 629 N N . GLN A 1 83 ? 9.347 8.505 -9.248 1.00 92.44 83 GLN A N 1
ATOM 630 C CA . GLN A 1 83 ? 8.576 8.770 -8.027 1.00 92.44 83 GLN A CA 1
ATOM 631 C C . GLN A 1 83 ? 7.098 9.021 -8.356 1.00 92.44 83 GLN A C 1
ATOM 633 O O . GLN A 1 83 ? 6.230 8.568 -7.627 1.00 92.44 83 GLN A O 1
ATOM 638 N N . GLN A 1 84 ? 6.822 9.717 -9.459 1.00 92.38 84 GLN A N 1
ATOM 639 C CA . GLN A 1 84 ? 5.472 10.082 -9.889 1.00 92.38 84 GLN A CA 1
ATOM 640 C C . GLN A 1 84 ? 4.686 8.888 -10.443 1.00 92.38 84 GLN A C 1
ATOM 642 O O . GLN A 1 84 ? 3.466 8.865 -10.333 1.00 92.38 84 GLN A O 1
ATOM 647 N N . ASP A 1 85 ? 5.382 7.914 -11.029 1.00 93.31 85 ASP A N 1
ATOM 648 C CA . ASP A 1 85 ? 4.773 6.732 -11.649 1.00 93.31 85 ASP A CA 1
ATOM 649 C C . ASP A 1 85 ? 4.514 5.566 -10.674 1.00 93.31 85 ASP A C 1
ATOM 651 O O . ASP A 1 85 ? 3.933 4.565 -11.084 1.00 93.31 85 ASP A O 1
ATOM 655 N N . CYS A 1 86 ? 5.005 5.649 -9.434 1.00 92.12 86 CYS A N 1
ATOM 656 C CA . CYS A 1 86 ? 5.026 4.557 -8.448 1.00 92.12 86 CYS A CA 1
ATOM 657 C C . CYS A 1 86 ? 3.637 4.186 -7.861 1.00 92.12 86 CYS A C 1
ATOM 659 O O . CYS A 1 86 ? 3.029 5.049 -7.201 1.00 92.12 86 CYS A O 1
#

Sequence (86 aa):
MVRYSNNSFFSTVATSPGIYLLNTANITNQTNFMRLLFDTMNESADKAANSSVGAKKYATKEASISSFQTLYCLAQCTNDLSQQDC

Secondary structure (DSSP, 8-state):
-----SS--TT-----S----------SSHHHHHHHHHHHHHHHHHHHHTPPTTS--EEEEEEEEETTEEEEEEEE--TTS-STT-

Organism: NCBI:txid97028

Radius of gyration: 15.73 Å; chains: 1; bounding box: 38×22×47 Å